Protein AF-A0AAD5J7L3-F1 (afdb_monomer)

Mean predicted aligned error: 13.37 Å

Nearest PDB structures (foldseek):
  5wbx-assembly1_B  TM=4.174E-01  e=4.321E+00  Homo sapiens
  3zx6-assembly1_A  TM=5.231E-01  e=7.447E+00  Archaeoglobus fulgidus DSM 4304
  6czq-assembly1_B  TM=3.999E-01  e=6.325E+00  Rattus norvegicus

Organism: Acer negundo (NCBI:txid4023)

Radius of gyration: 27.78 Å; Cα contacts (8 Å, |Δi|>4): 87; chains: 1; bounding box: 42×28×92 Å

Sequence (126 aa):
MRQLKVQQSQVSLKENYSSWAKPDSDEPPPWASGEGKDTSQQGFEIPFFVYLLASAVTAIAAIGSIFEYVNQRPAFGILNSDSIFYAPLLGFFAFTGIPTSAFLWFKSVQAANKEAEEQDKRDGYL

Secondary structure (DSSP, 8-state):
-HHHHHHHHHHHHHTTS-GGGSTT--SPPTTTTTTTS--S-------HHHHHHHHHHHHHHHHHHHHHHHHT--SS-SS-TTSTTHHHHHHHHHHHHHHHHHHHHHHHHHHHHHHHHHHHHHHT--

Structure (mmCIF, N/CA/C/O backbone):
data_AF-A0AAD5J7L3-F1
#
_entry.id   AF-A0AAD5J7L3-F1
#
loop_
_atom_site.group_PDB
_atom_site.id
_atom_site.type_symbol
_atom_site.label_atom_id
_atom_site.label_alt_id
_atom_site.label_comp_id
_atom_site.label_asym_id
_atom_site.label_entity_id
_atom_site.label_seq_id
_atom_site.pdbx_PDB_ins_code
_atom_site.Cartn_x
_atom_site.Cartn_y
_atom_site.Cartn_z
_atom_site.occupancy
_atom_site.B_iso_or_equiv
_atom_site.auth_seq_id
_atom_site.auth_comp_id
_atom_site.auth_asym_id
_atom_site.auth_atom_id
_atom_site.pdbx_PDB_model_num
ATOM 1 N N . MET A 1 1 ? -2.181 -3.752 -69.591 1.00 56.34 1 MET A N 1
ATOM 2 C CA . MET A 1 1 ? -1.468 -2.781 -68.722 1.00 56.34 1 MET A CA 1
ATOM 3 C C . MET A 1 1 ? -1.921 -2.749 -67.255 1.00 56.34 1 MET A C 1
ATOM 5 O O . MET A 1 1 ? -1.104 -2.385 -66.426 1.00 56.34 1 MET A O 1
ATOM 9 N N . ARG A 1 2 ? -3.157 -3.132 -66.878 1.00 57.72 2 ARG A N 1
ATOM 10 C CA . ARG A 1 2 ? -3.579 -3.129 -65.453 1.00 57.72 2 ARG A CA 1
ATOM 11 C C . ARG A 1 2 ? -2.893 -4.199 -64.585 1.00 57.72 2 ARG A C 1
ATOM 13 O O . ARG A 1 2 ? -2.597 -3.926 -63.432 1.00 57.72 2 ARG A O 1
ATOM 20 N N . GLN A 1 3 ? -2.573 -5.361 -65.157 1.00 54.22 3 GLN A N 1
ATOM 21 C CA . GLN A 1 3 ? -1.949 -6.475 -64.423 1.00 54.22 3 GLN A CA 1
ATOM 22 C C . GLN A 1 3 ? -0.492 -6.201 -64.006 1.00 54.22 3 GLN A C 1
ATOM 24 O O . GLN A 1 3 ? -0.067 -6.610 -62.933 1.00 54.22 3 GLN A O 1
ATOM 29 N N . LEU A 1 4 ? 0.256 -5.426 -64.802 1.00 56.06 4 LEU A N 1
ATOM 30 C CA . LEU A 1 4 ? 1.648 -5.077 -64.489 1.00 56.06 4 LEU A CA 1
ATOM 31 C C . LEU A 1 4 ? 1.743 -4.125 -63.288 1.00 56.06 4 LEU A C 1
ATOM 33 O O . LEU A 1 4 ? 2.626 -4.280 -62.456 1.00 56.06 4 LEU A O 1
ATOM 37 N N . LYS A 1 5 ? 0.790 -3.192 -63.142 1.00 58.16 5 LYS A N 1
ATOM 38 C CA . LYS A 1 5 ? 0.774 -2.222 -62.035 1.00 58.16 5 LYS A CA 1
ATOM 39 C C . LYS A 1 5 ? 0.441 -2.871 -60.686 1.00 58.16 5 LYS A C 1
ATOM 41 O O . LYS A 1 5 ? 0.994 -2.472 -59.668 1.00 58.16 5 LYS A O 1
ATOM 46 N N . VAL A 1 6 ? -0.417 -3.896 -60.683 1.00 59.28 6 VAL A N 1
ATOM 47 C CA . VAL A 1 6 ? -0.744 -4.682 -59.479 1.00 59.28 6 VAL A CA 1
ATOM 48 C C . VAL A 1 6 ? 0.447 -5.545 -59.059 1.00 59.28 6 VAL A C 1
ATOM 50 O O . VAL A 1 6 ? 0.793 -5.566 -57.881 1.00 59.28 6 VAL A O 1
ATOM 53 N N . GLN A 1 7 ? 1.129 -6.185 -60.014 1.00 57.84 7 GLN A N 1
ATOM 54 C CA . GLN A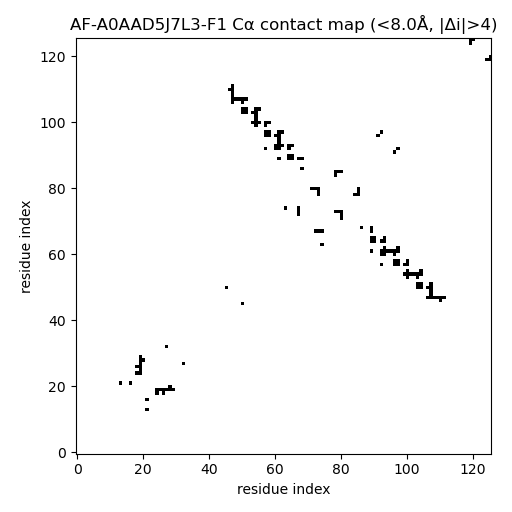 1 7 ? 2.330 -6.979 -59.736 1.00 57.84 7 GLN A CA 1
ATOM 55 C C . GLN A 1 7 ? 3.462 -6.108 -59.167 1.00 57.84 7 GLN A C 1
ATOM 57 O O . GLN A 1 7 ? 4.079 -6.472 -58.172 1.00 57.84 7 GLN A O 1
ATOM 62 N N . GLN A 1 8 ? 3.689 -4.927 -59.747 1.00 57.34 8 GLN A N 1
ATOM 63 C CA . GLN A 1 8 ? 4.737 -3.997 -59.315 1.00 57.34 8 GLN A CA 1
ATOM 64 C C . GLN A 1 8 ? 4.427 -3.366 -57.947 1.00 57.34 8 GLN A C 1
ATOM 66 O O . GLN A 1 8 ? 5.325 -3.201 -57.127 1.00 57.34 8 GLN A O 1
ATOM 71 N N . SER A 1 9 ? 3.148 -3.092 -57.661 1.00 56.28 9 SER A N 1
ATOM 72 C CA . SER A 1 9 ? 2.705 -2.632 -56.339 1.00 56.28 9 SER A CA 1
ATOM 73 C C . SER A 1 9 ? 2.865 -3.711 -55.264 1.00 56.28 9 SER A C 1
ATOM 75 O O . SER A 1 9 ? 3.210 -3.390 -54.135 1.00 56.28 9 SER A O 1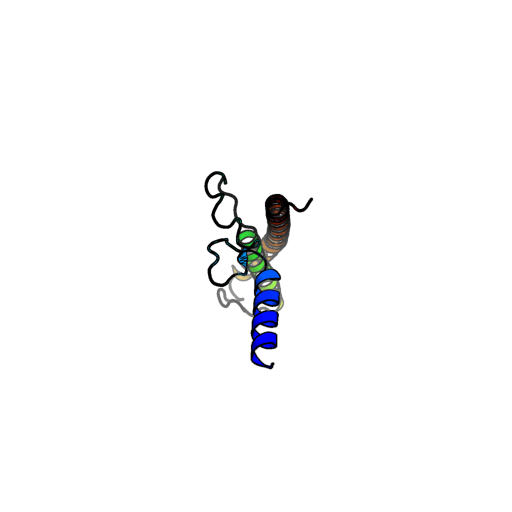
ATOM 77 N N . GLN A 1 10 ? 2.649 -4.986 -55.600 1.00 55.34 10 GLN A N 1
ATOM 78 C CA . GLN A 1 10 ? 2.850 -6.110 -54.678 1.00 55.34 10 GLN A CA 1
ATOM 79 C C . GLN A 1 10 ? 4.338 -6.396 -54.413 1.00 55.34 10 GLN A C 1
ATOM 81 O O . GLN A 1 10 ? 4.706 -6.700 -53.282 1.00 55.34 10 GLN A O 1
ATOM 86 N N . VAL A 1 11 ? 5.207 -6.254 -55.422 1.00 58.38 11 VAL A N 1
ATOM 87 C CA . VAL A 1 11 ? 6.671 -6.368 -55.258 1.00 58.38 11 VAL A CA 1
ATOM 88 C C . VAL A 1 11 ? 7.212 -5.222 -54.397 1.00 58.38 11 VAL A C 1
ATOM 90 O O . VAL A 1 11 ? 7.960 -5.472 -53.459 1.00 58.38 11 VAL A O 1
ATOM 93 N N . SER A 1 12 ? 6.748 -3.990 -54.631 1.00 54.31 12 SER A N 1
ATOM 94 C CA . SER A 1 12 ? 7.136 -2.824 -53.826 1.00 54.31 12 SER A CA 1
ATOM 95 C C . SER A 1 12 ? 6.669 -2.908 -52.370 1.00 54.31 12 SER A C 1
ATOM 97 O O . SER A 1 12 ? 7.360 -2.393 -51.499 1.00 54.31 12 SER A O 1
ATOM 99 N N . LEU A 1 13 ? 5.524 -3.543 -52.092 1.00 55.38 13 LEU A N 1
ATOM 100 C CA . LEU A 1 13 ? 5.069 -3.785 -50.721 1.00 55.38 13 LEU A CA 1
ATOM 101 C C . LEU A 1 13 ? 5.896 -4.891 -50.050 1.00 55.38 13 LEU A C 1
ATOM 103 O O . LEU A 1 13 ? 6.365 -4.692 -48.936 1.00 55.38 13 LEU A O 1
ATOM 107 N N . LYS A 1 14 ? 6.162 -6.014 -50.738 1.00 56.44 14 LYS A N 1
ATOM 108 C CA . LYS A 1 14 ? 6.992 -7.116 -50.209 1.00 56.44 14 LYS A CA 1
ATOM 109 C C . LYS A 1 14 ? 8.429 -6.707 -49.863 1.00 56.44 14 LYS A C 1
ATOM 111 O O . LYS A 1 14 ? 9.000 -7.296 -48.950 1.00 56.44 14 LYS A O 1
ATOM 116 N N . GLU A 1 15 ? 8.997 -5.727 -50.563 1.00 60.31 15 GLU A N 1
ATOM 117 C CA . GLU A 1 15 ? 10.323 -5.169 -50.250 1.00 60.31 15 GLU A CA 1
ATOM 118 C C . GLU A 1 15 ? 10.309 -4.123 -49.120 1.00 60.31 15 GLU A C 1
ATOM 120 O O . GLU A 1 15 ? 11.359 -3.846 -48.549 1.00 60.31 15 GLU A O 1
ATOM 125 N N . ASN A 1 16 ? 9.148 -3.558 -48.769 1.00 66.38 16 ASN A N 1
ATOM 126 C CA . ASN A 1 16 ? 9.028 -2.497 -47.757 1.00 66.38 16 ASN A CA 1
ATOM 127 C C . ASN A 1 16 ? 8.715 -3.037 -46.347 1.00 66.38 16 ASN A C 1
ATOM 129 O O . ASN A 1 16 ? 8.911 -2.347 -45.352 1.00 66.38 16 ASN A O 1
ATOM 133 N N . TYR A 1 17 ? 8.256 -4.285 -46.230 1.00 62.22 17 TYR A N 1
ATOM 134 C CA . TYR A 1 17 ? 8.063 -4.908 -44.922 1.00 62.22 17 TYR A CA 1
ATOM 135 C C . TYR A 1 17 ? 9.398 -5.368 -44.327 1.00 62.22 17 TYR A C 1
ATOM 137 O O . TYR A 1 17 ? 10.195 -6.046 -44.984 1.00 62.22 17 TYR A O 1
ATOM 145 N N . SER A 1 18 ? 9.613 -5.036 -43.054 1.00 70.44 18 SER A N 1
ATOM 146 C CA . SER A 1 18 ? 10.682 -5.602 -42.231 1.00 70.44 18 SER A CA 1
ATOM 147 C C . SER A 1 18 ? 10.636 -7.135 -42.244 1.00 70.44 18 SER A C 1
ATOM 149 O O . SER A 1 18 ? 9.587 -7.741 -42.466 1.00 70.44 18 SER A O 1
ATOM 151 N N . SER A 1 19 ? 11.782 -7.785 -42.027 1.00 73.06 19 SER A N 1
ATOM 152 C CA . SER A 1 19 ? 11.921 -9.245 -42.130 1.00 73.06 19 SER A CA 1
ATOM 153 C C . SER A 1 19 ? 10.954 -10.020 -41.226 1.00 73.06 19 SER A C 1
ATOM 155 O O . SER A 1 19 ? 10.406 -11.020 -41.682 1.00 73.06 19 SER A O 1
ATOM 157 N N . TRP A 1 20 ? 10.645 -9.509 -40.032 1.00 71.94 20 TRP A N 1
ATOM 158 C CA . TRP A 1 20 ? 9.653 -10.063 -39.097 1.00 71.94 20 TRP A CA 1
ATOM 159 C C . TRP A 1 20 ? 8.184 -9.845 -39.511 1.00 71.94 20 TRP A C 1
ATOM 161 O O . TRP A 1 20 ? 7.301 -10.561 -39.058 1.00 71.94 20 TRP A O 1
ATOM 171 N N . ALA A 1 21 ? 7.882 -8.866 -40.371 1.00 75.50 21 ALA A N 1
ATOM 172 C CA . ALA A 1 21 ? 6.508 -8.526 -40.773 1.00 75.50 21 ALA A CA 1
ATOM 173 C C . ALA A 1 21 ? 6.028 -9.317 -42.004 1.00 75.50 21 ALA A C 1
ATOM 175 O O . ALA A 1 21 ? 4.932 -9.082 -42.521 1.00 75.50 21 ALA A O 1
ATOM 176 N N . LYS A 1 22 ? 6.860 -10.230 -42.518 1.00 82.12 22 LYS A N 1
ATOM 177 C CA . LYS A 1 22 ? 6.503 -11.068 -43.664 1.00 82.12 22 LYS A CA 1
ATOM 178 C C . LYS A 1 22 ? 5.573 -12.197 -43.193 1.00 82.12 22 LYS A C 1
ATOM 180 O O . LYS A 1 22 ? 5.847 -12.798 -42.162 1.00 82.12 22 LYS A O 1
ATOM 185 N N . PRO A 1 23 ? 4.514 -12.526 -43.956 1.00 68.25 23 PRO A N 1
ATOM 186 C CA . PRO A 1 23 ? 3.509 -13.518 -43.557 1.00 68.25 23 PRO A CA 1
ATOM 187 C C . PRO A 1 23 ? 4.060 -14.941 -43.361 1.00 68.25 23 PRO A C 1
ATOM 189 O O . PRO A 1 23 ? 3.412 -15.734 -42.691 1.00 68.25 23 PRO A O 1
ATOM 192 N N . ASP A 1 24 ? 5.247 -15.235 -43.905 1.00 68.44 24 ASP A N 1
ATOM 193 C CA . ASP A 1 24 ? 5.954 -16.517 -43.768 1.00 68.44 24 ASP A CA 1
ATOM 194 C C . ASP A 1 24 ? 7.227 -16.398 -42.897 1.00 68.44 24 ASP A C 1
ATOM 196 O O . ASP A 1 24 ? 8.136 -17.218 -43.014 1.00 68.44 24 ASP A O 1
ATOM 200 N N . SER A 1 25 ? 7.367 -15.329 -42.102 1.00 69.50 25 SER A N 1
ATOM 201 C CA . SER A 1 25 ? 8.542 -15.134 -41.246 1.00 69.50 25 SER A CA 1
ATOM 202 C C . SER A 1 25 ? 8.366 -15.807 -39.892 1.00 69.50 25 SER A C 1
ATOM 204 O O . SER A 1 25 ? 7.449 -15.469 -39.148 1.00 69.50 25 SER A O 1
ATOM 206 N N . ASP A 1 26 ? 9.297 -16.699 -39.555 1.00 72.12 26 ASP A N 1
ATOM 207 C CA . ASP A 1 26 ? 9.464 -17.252 -38.204 1.00 72.12 26 ASP A CA 1
ATOM 208 C C . ASP A 1 26 ? 10.255 -16.302 -37.280 1.00 72.12 26 ASP A C 1
ATOM 210 O O . ASP A 1 26 ? 10.500 -16.622 -36.115 1.00 72.12 26 ASP A O 1
ATOM 214 N N . GLU A 1 27 ? 10.706 -15.148 -37.790 1.00 73.81 27 GLU A N 1
ATOM 215 C CA . GLU A 1 27 ? 11.430 -14.161 -36.993 1.00 73.81 27 GLU A CA 1
ATOM 216 C C . GLU A 1 27 ? 10.440 -13.436 -36.070 1.00 73.81 27 GLU A C 1
ATOM 218 O O . GLU A 1 27 ? 9.536 -12.751 -36.568 1.00 73.81 27 GLU A O 1
ATOM 223 N N . PRO A 1 28 ? 10.580 -13.567 -34.735 1.00 73.00 28 PRO A N 1
ATOM 224 C CA . PRO A 1 28 ? 9.703 -12.866 -33.822 1.00 73.00 28 PRO A CA 1
ATOM 225 C C . PRO A 1 28 ? 9.859 -11.361 -34.043 1.00 73.00 28 PRO A C 1
ATOM 227 O O . PRO A 1 28 ? 10.962 -10.873 -34.309 1.00 73.00 28 PRO A O 1
ATOM 230 N N . PRO A 1 29 ? 8.770 -10.593 -33.926 1.00 76.12 29 PRO A N 1
ATOM 231 C CA . PRO A 1 29 ? 8.866 -9.152 -34.028 1.00 76.12 29 PRO A CA 1
ATOM 232 C C . PRO A 1 29 ? 9.824 -8.593 -32.962 1.00 76.12 29 PRO A C 1
ATOM 234 O O . PRO A 1 29 ? 10.061 -9.236 -31.934 1.00 76.12 29 PRO A O 1
ATOM 237 N N . PRO A 1 30 ? 10.378 -7.388 -33.165 1.00 70.06 30 PRO A N 1
ATOM 238 C CA . PRO A 1 30 ? 11.395 -6.829 -32.276 1.00 70.06 30 PRO A CA 1
ATOM 239 C C . PRO A 1 30 ? 10.901 -6.663 -30.833 1.00 70.06 30 PRO A C 1
ATOM 241 O O . PRO A 1 30 ? 11.685 -6.815 -29.910 1.00 70.06 30 PRO A O 1
ATOM 244 N N . TRP A 1 31 ? 9.597 -6.461 -30.623 1.00 70.94 31 TRP A N 1
ATOM 245 C CA . TRP A 1 31 ? 8.979 -6.410 -29.289 1.00 70.94 31 TRP A CA 1
ATOM 246 C C . TRP A 1 31 ? 8.747 -7.784 -28.635 1.00 70.94 31 TRP A C 1
ATOM 248 O O . TRP A 1 31 ? 8.436 -7.839 -27.454 1.00 70.94 31 TRP A O 1
ATOM 258 N N . ALA A 1 32 ? 8.870 -8.886 -29.385 1.00 69.12 32 ALA A N 1
ATOM 259 C CA . ALA A 1 32 ? 8.815 -10.261 -28.867 1.00 69.12 32 ALA A CA 1
ATOM 260 C C . ALA A 1 32 ? 10.201 -10.941 -28.863 1.00 69.12 32 ALA A C 1
ATOM 262 O O . ALA A 1 32 ? 10.367 -12.069 -28.390 1.00 69.12 32 ALA A O 1
ATOM 263 N N . SER A 1 33 ? 11.222 -10.256 -29.386 1.00 63.53 33 SER A N 1
ATOM 264 C CA . SER A 1 33 ? 12.615 -10.704 -29.426 1.00 63.53 33 SER A CA 1
ATOM 265 C C . SER A 1 33 ? 13.264 -10.586 -28.043 1.00 63.53 33 SER A C 1
ATOM 267 O O . SER A 1 33 ? 14.141 -9.766 -27.819 1.00 63.53 33 SER A O 1
ATOM 269 N N . GLY A 1 34 ? 12.827 -11.409 -27.090 1.00 61.88 34 GLY A N 1
ATOM 270 C CA . GLY A 1 34 ? 13.327 -11.360 -25.710 1.00 61.88 34 GLY A CA 1
ATOM 271 C C . GLY A 1 34 ? 12.524 -12.185 -24.707 1.00 61.88 34 GLY A C 1
ATOM 272 O O . GLY A 1 34 ? 13.061 -12.567 -23.672 1.00 61.88 34 GLY A O 1
ATOM 273 N N . GLU A 1 35 ? 11.286 -12.560 -25.045 1.00 56.91 35 GLU A N 1
ATOM 274 C CA . GLU A 1 35 ? 10.343 -13.225 -24.129 1.00 56.91 35 GLU A CA 1
ATOM 275 C C . GLU A 1 35 ? 10.807 -14.612 -23.627 1.00 56.91 35 GLU A C 1
ATOM 277 O O . GLU A 1 35 ? 10.257 -15.138 -22.663 1.00 56.91 35 GLU A O 1
ATOM 282 N N . GLY A 1 36 ? 11.831 -15.214 -24.251 1.00 53.75 36 GLY A N 1
ATOM 283 C CA . GLY A 1 36 ? 12.328 -16.561 -23.931 1.00 53.75 36 GLY A CA 1
ATOM 284 C C . GLY A 1 36 ? 13.749 -16.650 -23.360 1.00 53.75 36 GLY A C 1
ATOM 285 O O . GLY A 1 36 ? 14.222 -17.757 -23.105 1.00 53.75 36 GLY A O 1
ATOM 286 N N . LYS A 1 37 ? 14.464 -15.532 -23.181 1.00 52.84 37 LYS A N 1
ATOM 287 C CA . LYS A 1 37 ? 15.840 -15.527 -22.654 1.00 52.84 37 LYS A CA 1
ATOM 288 C C . LYS A 1 37 ? 15.892 -14.733 -21.357 1.00 52.84 37 LYS A C 1
ATOM 290 O O . LYS A 1 37 ? 16.197 -13.552 -21.390 1.00 52.84 37 LYS A O 1
ATOM 295 N N . ASP A 1 38 ? 15.533 -15.383 -20.252 1.00 51.97 38 ASP A N 1
ATOM 296 C CA . ASP A 1 38 ? 16.154 -15.230 -18.923 1.00 51.97 38 ASP A CA 1
ATOM 297 C C . ASP A 1 38 ? 15.182 -15.69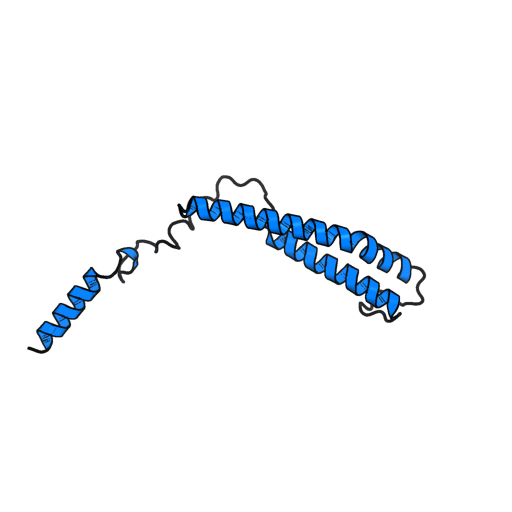2 -17.833 1.00 51.97 38 ASP A C 1
ATOM 299 O O . ASP A 1 38 ? 14.481 -14.907 -17.206 1.00 51.97 38 ASP A O 1
ATOM 303 N N . THR A 1 39 ? 15.157 -16.997 -17.571 1.00 50.28 39 THR A N 1
ATOM 304 C CA . THR A 1 39 ? 14.489 -17.556 -16.379 1.00 50.28 39 THR A CA 1
ATOM 305 C C . THR A 1 39 ? 15.495 -18.190 -15.416 1.00 50.28 39 THR A C 1
ATOM 307 O O . THR A 1 39 ? 15.120 -18.974 -14.551 1.00 50.28 39 THR A O 1
ATOM 310 N N . SER A 1 40 ? 16.796 -17.913 -15.559 1.00 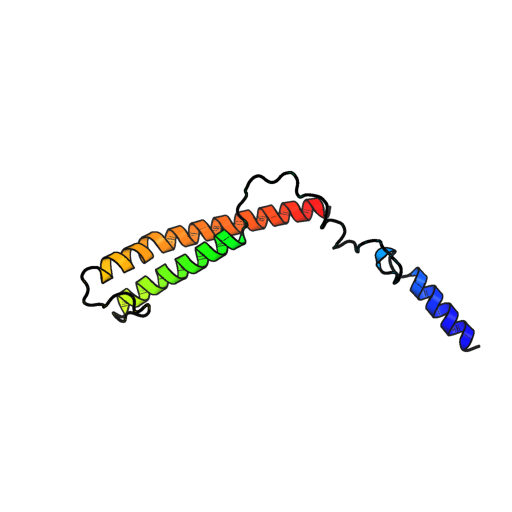50.34 40 SER A N 1
ATOM 311 C CA . SER A 1 40 ? 17.827 -18.669 -14.832 1.00 50.34 40 SER A CA 1
ATOM 312 C C . SER A 1 40 ? 18.564 -17.923 -13.723 1.00 50.34 40 SER A C 1
ATOM 314 O O . SER A 1 40 ? 19.348 -18.567 -13.034 1.00 50.34 40 SER A O 1
ATOM 316 N N . GLN A 1 41 ? 18.332 -16.628 -13.485 1.00 53.22 41 GLN A N 1
ATOM 317 C CA . GLN A 1 41 ? 18.999 -15.919 -12.382 1.00 53.22 41 GLN A CA 1
ATOM 318 C C . GLN A 1 41 ? 18.156 -14.779 -11.806 1.00 53.22 41 GLN A C 1
ATOM 320 O O . GLN A 1 41 ? 18.503 -13.613 -11.943 1.00 53.22 41 GLN A O 1
ATOM 325 N N . GLN A 1 42 ? 17.072 -15.094 -11.108 1.00 53.06 42 GLN A N 1
ATOM 326 C CA . GLN A 1 42 ? 16.450 -14.111 -10.225 1.00 53.06 42 GLN A CA 1
ATOM 327 C C . GLN A 1 42 ? 16.237 -14.766 -8.871 1.00 53.06 42 GLN A C 1
ATOM 329 O O . GLN A 1 42 ? 15.459 -15.707 -8.719 1.00 53.06 42 GLN A O 1
ATOM 334 N N . GLY A 1 43 ? 16.996 -14.287 -7.880 1.00 58.16 43 GLY A N 1
ATOM 335 C CA . GLY A 1 43 ? 16.625 -14.486 -6.486 1.00 58.16 43 GLY A CA 1
ATOM 336 C C . GLY A 1 43 ? 15.173 -14.051 -6.298 1.00 58.16 43 GLY A C 1
ATOM 337 O O . GLY A 1 43 ? 14.667 -13.243 -7.070 1.00 58.16 43 GLY A O 1
ATOM 338 N N . PHE A 1 44 ? 14.492 -14.628 -5.312 1.00 67.31 44 PHE A N 1
ATOM 339 C CA . PHE A 1 44 ? 13.087 -14.338 -5.037 1.00 67.31 44 PHE A CA 1
ATOM 340 C C . PHE A 1 44 ? 12.893 -12.836 -4.749 1.00 67.31 44 PHE A C 1
ATOM 342 O O . PHE A 1 44 ? 13.052 -12.384 -3.616 1.00 67.31 44 PHE A O 1
ATOM 349 N N . GLU A 1 45 ? 12.601 -12.057 -5.788 1.00 74.06 45 GLU A N 1
ATOM 350 C CA . GLU A 1 45 ? 12.298 -10.634 -5.719 1.00 74.06 45 GLU A CA 1
ATOM 351 C C . GLU A 1 45 ? 10.786 -10.483 -5.888 1.00 74.06 45 GLU A C 1
ATOM 353 O O . GLU A 1 45 ? 10.174 -11.058 -6.789 1.00 74.06 45 GLU A O 1
ATOM 358 N N . ILE A 1 46 ? 10.157 -9.792 -4.938 1.00 85.75 46 ILE A N 1
ATOM 359 C CA . ILE A 1 46 ? 8.704 -9.635 -4.913 1.00 85.75 46 ILE A CA 1
ATOM 360 C C . ILE A 1 46 ? 8.327 -8.585 -5.969 1.00 85.75 46 ILE A C 1
ATOM 362 O O . ILE A 1 46 ? 8.841 -7.467 -5.886 1.00 85.75 46 ILE A O 1
ATOM 366 N N . PRO A 1 47 ? 7.413 -8.889 -6.908 1.00 88.75 47 PRO A N 1
ATOM 367 C CA . PRO A 1 47 ? 7.032 -7.951 -7.960 1.00 88.75 47 PRO A CA 1
ATOM 368 C C . PRO A 1 47 ? 6.421 -6.655 -7.421 1.00 88.75 47 PRO A C 1
ATOM 370 O O . PRO A 1 47 ? 5.687 -6.673 -6.421 1.00 88.75 47 PRO A O 1
ATOM 373 N N . PHE A 1 48 ? 6.630 -5.537 -8.124 1.00 92.75 48 PHE A N 1
ATOM 374 C CA . PHE A 1 48 ? 6.145 -4.224 -7.677 1.00 92.75 48 PHE A CA 1
ATOM 375 C C . PHE A 1 48 ? 4.633 -4.189 -7.381 1.00 92.75 48 PHE A C 1
ATOM 377 O O . PHE A 1 48 ? 4.198 -3.560 -6.410 1.00 92.75 48 PHE A O 1
ATOM 384 N N . PHE A 1 49 ? 3.820 -4.888 -8.184 1.00 93.00 49 PHE A N 1
ATOM 385 C CA . PHE A 1 49 ? 2.361 -4.871 -8.065 1.00 93.00 49 PHE A CA 1
ATOM 386 C C . PHE A 1 49 ? 1.869 -5.503 -6.758 1.00 93.00 49 PHE A C 1
ATOM 388 O O . PHE A 1 49 ? 0.805 -5.132 -6.263 1.00 93.00 49 PHE A O 1
ATOM 395 N N . VAL A 1 50 ? 2.643 -6.416 -6.161 1.00 95.62 50 VAL A N 1
ATOM 396 C CA . VAL A 1 50 ? 2.310 -7.026 -4.866 1.00 95.62 50 VAL A CA 1
ATOM 397 C C . VAL A 1 50 ? 2.417 -5.981 -3.758 1.00 95.62 50 VAL A C 1
ATOM 399 O O . VAL A 1 50 ? 1.498 -5.841 -2.951 1.00 95.62 50 VAL A O 1
ATOM 402 N N . TYR A 1 51 ? 3.498 -5.195 -3.751 1.00 94.75 51 TYR A N 1
ATOM 403 C CA . TYR A 1 51 ? 3.661 -4.075 -2.820 1.00 94.75 51 TYR A CA 1
ATOM 404 C C . TYR A 1 51 ? 2.588 -3.003 -3.028 1.00 94.75 51 TYR A C 1
ATOM 406 O O . TYR A 1 51 ? 2.039 -2.486 -2.053 1.00 94.75 51 TYR A O 1
ATOM 414 N N . LEU A 1 52 ? 2.252 -2.702 -4.285 1.00 96.19 52 LEU A N 1
ATOM 415 C CA . LEU A 1 52 ? 1.231 -1.713 -4.624 1.00 96.19 52 LEU A CA 1
ATOM 416 C C . LEU A 1 52 ? -0.161 -2.151 -4.151 1.00 96.19 52 LEU A C 1
ATOM 418 O O . LEU A 1 52 ? -0.883 -1.365 -3.541 1.00 96.19 52 LEU A O 1
ATOM 422 N N . LEU A 1 53 ? -0.529 -3.414 -4.379 1.00 97.38 53 LEU A N 1
ATOM 423 C CA . LEU A 1 53 ? -1.814 -3.963 -3.952 1.00 97.38 53 LEU A CA 1
ATOM 424 C C . LEU A 1 53 ? -1.911 -4.027 -2.426 1.00 97.38 53 LEU A C 1
ATOM 426 O O . LEU A 1 53 ? -2.914 -3.599 -1.855 1.00 97.38 53 LEU A O 1
ATOM 430 N N . ALA A 1 54 ? -0.854 -4.492 -1.756 1.00 96.44 54 ALA A N 1
ATOM 431 C CA . ALA A 1 54 ? -0.793 -4.499 -0.298 1.00 96.44 54 ALA A CA 1
ATOM 432 C C . ALA A 1 54 ? -0.909 -3.077 0.279 1.00 96.44 54 ALA A C 1
ATOM 434 O O . ALA A 1 54 ? -1.639 -2.864 1.249 1.00 96.44 54 ALA A O 1
ATOM 435 N N . SER A 1 55 ? -0.248 -2.095 -0.345 1.00 97.25 55 SER A N 1
ATOM 436 C CA . SER A 1 55 ? -0.377 -0.678 0.008 1.00 97.25 55 SER A CA 1
ATOM 437 C C . SER A 1 55 ? -1.818 -0.190 -0.132 1.00 97.25 55 SER A C 1
ATOM 439 O O . SER A 1 55 ? -2.373 0.347 0.826 1.00 97.25 55 SER A O 1
ATOM 441 N N . ALA A 1 56 ? -2.445 -0.428 -1.287 1.00 97.50 56 ALA A N 1
ATOM 442 C CA . ALA A 1 56 ? -3.794 0.036 -1.585 1.00 97.50 56 ALA A CA 1
ATOM 443 C C . ALA A 1 56 ? -4.831 -0.534 -0.607 1.00 97.50 56 ALA A C 1
ATOM 445 O O . ALA A 1 56 ? -5.614 0.218 -0.028 1.00 97.50 56 ALA A O 1
ATOM 446 N N . VAL A 1 57 ? -4.800 -1.848 -0.359 1.00 96.31 57 VAL A N 1
ATOM 447 C CA . VAL A 1 57 ? -5.708 -2.500 0.600 1.00 96.31 57 VAL A CA 1
ATOM 448 C C . VAL A 1 57 ? -5.507 -1.936 2.007 1.00 96.31 57 VAL A C 1
ATOM 450 O O . VAL A 1 57 ? -6.478 -1.599 2.685 1.00 96.31 57 VAL A O 1
ATOM 453 N N . THR A 1 58 ? -4.253 -1.772 2.433 1.00 96.12 58 THR A N 1
ATOM 454 C CA . THR A 1 58 ? -3.924 -1.223 3.756 1.00 96.12 58 THR A CA 1
ATOM 455 C C . THR A 1 58 ? -4.385 0.231 3.895 1.00 96.12 58 THR A C 1
ATOM 457 O O . THR A 1 58 ? -4.930 0.604 4.933 1.00 96.12 58 THR A O 1
ATOM 460 N N . ALA A 1 59 ? -4.223 1.050 2.852 1.00 96.19 59 ALA A N 1
ATOM 461 C CA . ALA A 1 59 ? -4.687 2.436 2.835 1.00 96.19 59 ALA A CA 1
ATOM 462 C C . ALA A 1 59 ? -6.217 2.525 2.938 1.00 96.19 59 ALA A C 1
ATOM 464 O O . ALA A 1 59 ? -6.733 3.314 3.729 1.00 96.19 59 ALA A O 1
ATOM 465 N N . ILE A 1 60 ? -6.944 1.686 2.191 1.00 95.12 60 ILE A N 1
ATOM 466 C CA . ILE A 1 60 ? -8.411 1.611 2.255 1.00 95.12 60 ILE A CA 1
ATOM 467 C C . ILE A 1 60 ? -8.864 1.204 3.660 1.00 95.12 60 ILE A C 1
ATOM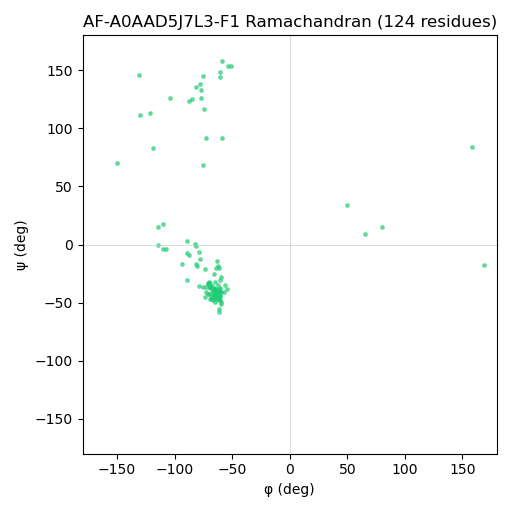 469 O O . ILE A 1 60 ? -9.755 1.842 4.217 1.00 95.12 60 ILE A O 1
ATOM 473 N N . ALA A 1 61 ? -8.232 0.191 4.260 1.00 93.75 61 ALA A N 1
ATOM 474 C CA . ALA A 1 61 ? -8.543 -0.239 5.621 1.00 93.75 61 ALA A CA 1
ATOM 475 C C . ALA A 1 61 ? -8.288 0.878 6.647 1.00 93.75 61 ALA A C 1
ATOM 477 O O . ALA A 1 61 ? -9.123 1.113 7.519 1.00 93.75 61 ALA A O 1
ATOM 478 N N . ALA A 1 62 ? -7.179 1.611 6.522 1.00 94.62 62 ALA A N 1
ATOM 479 C CA . ALA A 1 62 ? -6.844 2.719 7.413 1.00 94.62 62 ALA A CA 1
ATOM 480 C C . ALA A 1 62 ? -7.843 3.883 7.302 1.00 94.62 62 ALA A C 1
ATOM 482 O O . ALA A 1 62 ? -8.375 4.342 8.312 1.00 94.62 62 ALA A O 1
ATOM 483 N N . ILE A 1 63 ? -8.145 4.333 6.078 1.00 93.44 63 ILE A N 1
ATOM 484 C CA . ILE A 1 63 ? -9.092 5.431 5.827 1.00 93.44 63 ILE A CA 1
ATOM 485 C C . ILE A 1 63 ? -10.508 5.024 6.236 1.00 93.44 63 ILE A C 1
ATOM 487 O O . ILE A 1 63 ? -11.201 5.786 6.911 1.00 93.44 63 ILE A O 1
ATOM 491 N N . GLY A 1 64 ? -10.928 3.811 5.875 1.00 91.50 64 GLY A N 1
ATOM 492 C CA . GLY A 1 64 ? -12.217 3.268 6.281 1.00 91.50 64 GLY A CA 1
ATOM 493 C C . GLY A 1 64 ? -12.338 3.171 7.799 1.00 91.50 64 GLY A C 1
ATOM 494 O O . GLY A 1 64 ? -13.385 3.510 8.337 1.00 91.50 64 GLY A O 1
ATOM 495 N N . SER A 1 65 ? -11.253 2.823 8.500 1.00 91.81 65 SER A N 1
ATOM 496 C CA . SER A 1 65 ? -11.244 2.777 9.966 1.00 91.81 65 SER A CA 1
ATOM 497 C C . SER A 1 65 ? -11.436 4.156 10.599 1.00 91.81 65 SER A C 1
ATOM 499 O O . SER A 1 65 ? -12.179 4.295 11.569 1.00 91.81 65 SER A O 1
ATOM 501 N N . ILE A 1 66 ? -10.824 5.200 10.029 1.00 90.44 66 ILE A N 1
ATOM 502 C CA . ILE A 1 66 ? -11.040 6.587 10.471 1.00 90.44 66 ILE A CA 1
ATOM 503 C C . ILE A 1 66 ? -12.495 6.996 10.231 1.00 90.44 66 ILE A C 1
ATOM 505 O O . ILE A 1 66 ? -13.139 7.548 11.120 1.00 90.44 66 ILE A O 1
ATOM 509 N N . PHE A 1 67 ? -13.029 6.712 9.042 1.00 91.44 67 PHE A N 1
ATOM 510 C CA . PHE A 1 67 ? -14.402 7.065 8.692 1.00 91.44 67 PHE A CA 1
ATOM 511 C C . PHE A 1 67 ? -15.430 6.349 9.580 1.00 91.44 67 PHE A C 1
ATOM 513 O O . PHE A 1 67 ? -16.398 6.963 10.032 1.00 91.44 67 PHE A O 1
ATOM 520 N N . GLU A 1 68 ? -15.207 5.067 9.855 1.00 90.25 68 GLU A N 1
ATOM 521 C CA . GLU A 1 68 ? -16.038 4.237 10.726 1.00 90.25 68 GLU A CA 1
ATOM 522 C C . GLU A 1 68 ? -15.983 4.716 12.187 1.00 90.25 68 GLU A C 1
ATOM 524 O O . GLU A 1 68 ? -17.016 4.791 12.861 1.00 90.25 68 GLU A O 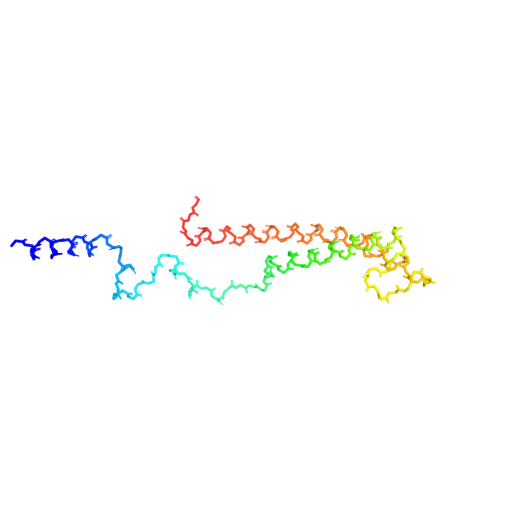1
ATOM 529 N N . TYR A 1 69 ? -14.810 5.148 12.658 1.00 88.38 69 TYR A N 1
ATOM 530 C CA . TYR A 1 69 ? -14.666 5.765 13.975 1.00 88.38 69 TYR A CA 1
ATOM 531 C C . TYR A 1 69 ? -15.367 7.130 14.068 1.00 88.38 69 TYR A C 1
ATOM 533 O O . TYR A 1 69 ? -16.024 7.418 15.063 1.00 88.38 69 TYR A O 1
ATOM 541 N N . VAL A 1 70 ? -15.285 7.982 13.045 1.00 88.75 70 VAL A N 1
ATOM 542 C CA . VAL A 1 70 ? -15.916 9.314 13.089 1.00 88.75 70 VAL A CA 1
ATOM 543 C C . VAL A 1 70 ? -17.439 9.223 13.005 1.00 88.75 70 VAL A C 1
ATOM 545 O O . VAL A 1 70 ? -18.138 9.910 13.746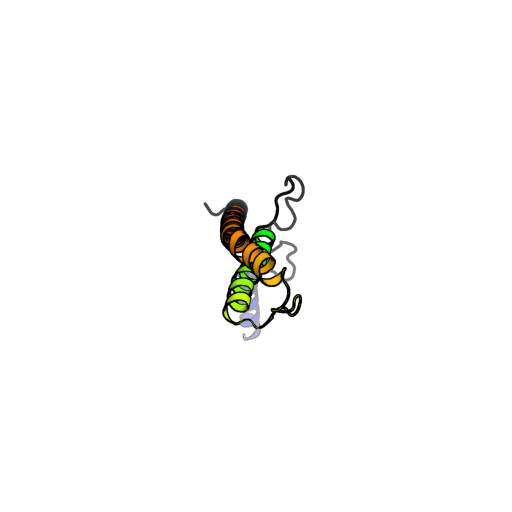 1.00 88.75 70 VAL A O 1
ATOM 548 N N . ASN A 1 71 ? -17.968 8.372 12.126 1.00 87.38 71 ASN A N 1
ATOM 549 C CA . ASN A 1 71 ? -19.410 8.299 11.890 1.00 87.38 71 ASN A CA 1
ATOM 550 C C . ASN A 1 71 ? -20.144 7.342 12.829 1.00 87.38 71 ASN A C 1
ATOM 552 O O . ASN A 1 71 ? -21.374 7.322 12.798 1.00 87.38 71 ASN A O 1
ATOM 556 N N . GLN A 1 72 ? -19.420 6.542 13.625 1.00 84.75 72 GLN A N 1
ATOM 557 C CA . GLN A 1 72 ? -19.997 5.513 14.504 1.00 84.75 72 GLN A CA 1
ATOM 558 C C . GLN A 1 72 ? -20.994 4.610 13.751 1.00 84.75 72 GLN A C 1
ATOM 560 O O . GLN A 1 72 ? -22.020 4.187 14.278 1.00 84.75 72 GLN A O 1
ATOM 565 N N . ARG A 1 73 ? -20.709 4.368 12.466 1.00 84.50 73 ARG A N 1
ATOM 566 C CA . ARG A 1 73 ? -21.477 3.496 11.579 1.00 84.50 73 ARG A CA 1
ATOM 567 C C . ARG A 1 73 ? -20.525 2.419 11.079 1.00 84.50 73 ARG A C 1
ATOM 569 O O . ARG A 1 73 ? -19.614 2.773 10.328 1.00 84.50 73 ARG A O 1
ATOM 576 N N . PRO A 1 74 ? -20.724 1.149 11.469 1.00 80.31 74 PRO A N 1
ATOM 577 C CA . PRO A 1 74 ? -19.814 0.075 11.109 1.00 80.31 74 PRO A CA 1
ATOM 578 C C . PRO A 1 74 ? -19.969 -0.259 9.622 1.00 80.31 74 PRO A C 1
ATOM 580 O O . PRO A 1 74 ? -20.830 -1.050 9.239 1.00 80.31 74 PRO A O 1
ATOM 583 N N . ALA A 1 75 ? -19.162 0.382 8.774 1.00 76.19 75 ALA A N 1
ATOM 584 C CA . ALA A 1 75 ? -19.189 0.218 7.322 1.00 76.19 75 ALA A CA 1
ATOM 585 C C . ALA A 1 75 ? -18.647 -1.154 6.911 1.00 76.19 75 ALA A C 1
ATOM 587 O O . ALA A 1 75 ? -19.133 -1.748 5.950 1.00 76.19 75 ALA A O 1
ATOM 588 N N . PHE A 1 76 ? -17.682 -1.680 7.669 1.00 77.38 76 PHE A N 1
ATOM 589 C CA . PHE A 1 76 ? -17.179 -3.036 7.476 1.00 77.38 76 PHE A CA 1
ATOM 590 C C . PHE A 1 76 ? -18.081 -4.103 8.110 1.00 77.38 76 PHE A C 1
ATOM 592 O O . PHE A 1 76 ? -17.992 -5.270 7.740 1.00 77.38 76 PHE A O 1
ATOM 599 N N . GLY A 1 77 ? -18.955 -3.731 9.052 1.00 78.19 77 GLY A N 1
ATOM 600 C CA . GLY A 1 77 ? -19.925 -4.641 9.677 1.00 78.19 77 GLY A CA 1
ATOM 601 C C . GLY A 1 77 ? -19.315 -5.768 10.524 1.00 78.19 77 GLY A C 1
ATOM 602 O O . GLY A 1 77 ? -20.035 -6.671 10.941 1.00 78.19 77 GLY A O 1
ATOM 603 N N . ILE A 1 78 ? -18.002 -5.734 10.778 1.00 78.69 78 ILE A N 1
ATOM 604 C CA . ILE A 1 78 ? -17.262 -6.784 11.501 1.00 78.69 78 ILE A CA 1
ATOM 605 C C . ILE A 1 78 ? -17.475 -6.664 13.017 1.00 78.69 78 ILE A C 1
ATOM 607 O O . ILE A 1 78 ? -17.556 -7.673 13.715 1.00 78.69 78 ILE A O 1
ATOM 611 N N . LEU A 1 79 ? -17.575 -5.436 13.536 1.00 80.44 79 LEU A N 1
ATOM 612 C CA . LEU A 1 79 ? -17.821 -5.147 14.948 1.00 80.44 79 LEU A CA 1
ATOM 613 C C . LEU A 1 79 ? -18.954 -4.132 15.105 1.00 80.44 79 LEU A C 1
ATOM 615 O O . LEU A 1 79 ? -19.089 -3.205 14.312 1.00 80.44 79 LEU A O 1
ATOM 619 N N . ASN A 1 80 ? -19.738 -4.287 16.173 1.00 81.81 80 ASN A N 1
ATOM 620 C CA . ASN A 1 80 ? -20.709 -3.276 16.586 1.00 81.81 80 ASN A CA 1
ATOM 621 C C . ASN A 1 80 ? -19.994 -2.098 17.257 1.00 81.81 80 ASN A C 1
ATOM 623 O O . ASN A 1 80 ? -19.043 -2.304 18.012 1.00 81.81 80 ASN A O 1
ATOM 627 N N . SER A 1 81 ? -20.506 -0.883 17.056 1.00 82.19 81 SER A N 1
ATOM 628 C CA . SER A 1 81 ? -19.950 0.337 17.662 1.00 82.19 81 SER A CA 1
ATOM 629 C C . SER A 1 81 ? -20.033 0.361 19.194 1.00 82.19 81 SER A C 1
ATOM 63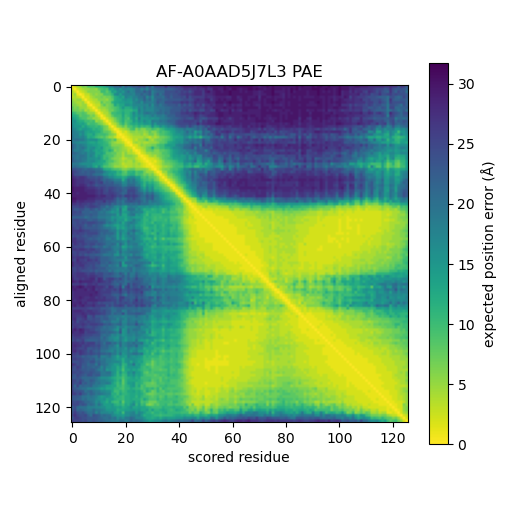1 O O . SER A 1 81 ? -19.260 1.061 19.834 1.00 82.19 81 SER A O 1
ATOM 633 N N . ASP A 1 82 ? -20.913 -0.450 19.786 1.00 82.69 82 ASP A N 1
ATOM 634 C CA . ASP A 1 82 ? -21.063 -0.602 21.243 1.00 82.69 82 ASP A CA 1
ATOM 635 C C . ASP A 1 82 ? -20.038 -1.587 21.857 1.00 82.69 82 ASP A C 1
ATOM 637 O O . ASP A 1 82 ? -20.036 -1.870 23.053 1.00 82.69 82 ASP A O 1
ATOM 641 N N . SER A 1 83 ? -19.154 -2.165 21.032 1.00 85.31 83 SER A N 1
ATOM 642 C CA . SER A 1 83 ? -18.115 -3.091 21.486 1.00 85.31 83 SER A CA 1
ATOM 643 C C . SER A 1 83 ? -16.908 -2.346 22.050 1.00 85.31 83 SER A C 1
ATOM 645 O O . SER A 1 83 ? -16.357 -1.447 21.416 1.00 85.31 83 SER A O 1
ATOM 647 N N . ILE A 1 84 ? -16.390 -2.814 23.188 1.00 87.06 84 ILE A N 1
ATOM 648 C CA . ILE A 1 84 ? -15.167 -2.272 23.804 1.00 87.06 84 ILE A CA 1
ATOM 649 C C . ILE A 1 84 ? -13.919 -2.419 22.913 1.00 87.06 84 ILE A C 1
ATOM 651 O O . ILE A 1 84 ? -12.941 -1.694 23.081 1.00 87.06 84 ILE A O 1
ATOM 655 N N . PHE A 1 85 ? -13.959 -3.333 21.937 1.00 88.75 85 PHE A N 1
ATOM 656 C CA . PHE A 1 85 ? -12.881 -3.556 20.970 1.00 88.75 85 PHE A CA 1
ATOM 657 C C . PHE A 1 85 ? -12.994 -2.690 19.708 1.00 88.75 85 PHE A C 1
ATOM 659 O O . PHE A 1 85 ? -12.059 -2.676 18.910 1.00 88.75 85 PHE A O 1
ATOM 666 N N . TYR A 1 86 ? -14.095 -1.951 19.531 1.00 86.50 86 TYR A N 1
ATOM 667 C CA . TYR A 1 86 ? -14.355 -1.153 18.332 1.00 86.50 86 TYR A CA 1
ATOM 668 C C . TYR A 1 86 ? -13.287 -0.072 18.124 1.00 86.50 86 TYR A C 1
ATOM 670 O O . TYR A 1 86 ? -12.564 -0.081 17.128 1.00 86.50 86 TYR A O 1
ATOM 678 N N . ALA A 1 87 ? -13.115 0.819 19.103 1.00 89.06 87 ALA A N 1
ATOM 679 C CA . ALA A 1 87 ? -12.148 1.909 19.005 1.00 89.06 87 ALA A CA 1
ATOM 680 C C . ALA A 1 87 ? -10.679 1.428 18.949 1.00 89.06 87 ALA A C 1
ATOM 682 O O . ALA A 1 87 ? -9.941 1.929 18.098 1.00 89.06 87 ALA A O 1
ATOM 683 N N . PRO A 1 88 ? -10.233 0.446 19.763 1.00 91.44 88 PRO A N 1
ATOM 684 C CA . PRO A 1 88 ? -8.875 -0.087 19.656 1.00 91.44 88 PRO A CA 1
ATOM 685 C C . PRO A 1 88 ? -8.555 -0.719 18.295 1.00 91.44 88 PRO A C 1
ATOM 687 O O . PRO A 1 88 ? -7.467 -0.491 17.768 1.00 91.44 88 PRO A O 1
ATOM 690 N N . LEU A 1 89 ? -9.485 -1.480 17.701 1.00 90.50 89 LEU A N 1
ATOM 691 C CA . LEU A 1 89 ? -9.258 -2.126 16.404 1.00 90.50 89 LEU A CA 1
ATOM 692 C C . LEU A 1 89 ? -9.140 -1.094 15.276 1.00 90.50 89 LEU A C 1
ATOM 694 O O . LEU A 1 89 ? -8.202 -1.141 14.482 1.00 90.50 89 LEU A O 1
ATOM 698 N N . LEU A 1 90 ? -10.060 -0.130 15.233 1.00 91.00 90 LEU A N 1
ATOM 699 C CA . LEU A 1 90 ? -10.040 0.947 14.240 1.00 91.00 90 LEU A CA 1
ATOM 700 C C . LEU A 1 90 ? -8.789 1.818 14.396 1.00 91.00 90 LEU A C 1
ATOM 702 O O . LEU A 1 90 ? -8.130 2.158 13.412 1.00 91.00 90 LEU A O 1
ATOM 706 N N . GLY A 1 91 ? -8.420 2.127 15.642 1.00 90.75 91 GLY A N 1
ATOM 707 C CA . GLY A 1 91 ? -7.200 2.854 15.971 1.00 90.75 91 GLY A CA 1
ATOM 708 C C . GLY A 1 91 ? -5.941 2.129 15.502 1.00 90.75 91 GLY A C 1
ATOM 709 O O . GLY A 1 91 ? -5.051 2.768 14.946 1.00 90.75 91 GLY A O 1
ATOM 710 N N . PHE A 1 92 ? -5.877 0.802 15.643 1.00 93.81 92 PHE A N 1
ATOM 711 C CA . PHE A 1 92 ? -4.760 0.001 15.142 1.00 93.81 92 PHE A CA 1
ATOM 712 C C . PHE A 1 92 ? -4.595 0.144 13.626 1.00 93.81 92 PHE A C 1
ATOM 714 O O . PHE A 1 92 ? -3.496 0.449 13.157 1.00 93.81 92 PHE A O 1
ATOM 721 N N . PHE A 1 93 ? -5.675 -0.016 12.859 1.00 93.88 93 PHE A N 1
ATOM 722 C CA . PHE A 1 93 ? -5.627 0.112 11.401 1.00 93.88 93 PHE A CA 1
ATOM 723 C C . PHE A 1 93 ? -5.319 1.537 10.945 1.00 93.88 93 PHE A C 1
ATOM 725 O O . PHE A 1 93 ? -4.546 1.718 10.009 1.00 93.88 93 PHE A O 1
ATOM 732 N N . ALA A 1 94 ? -5.859 2.557 11.611 1.00 93.25 94 ALA A N 1
ATOM 733 C CA . ALA A 1 94 ? -5.551 3.945 11.284 1.00 93.25 94 ALA A CA 1
ATOM 734 C C . ALA A 1 94 ? -4.079 4.288 11.583 1.00 93.25 94 ALA A C 1
ATOM 736 O O . ALA A 1 94 ? -3.380 4.845 10.737 1.00 93.25 94 ALA A O 1
ATOM 737 N N . PHE A 1 95 ? -3.591 3.915 12.770 1.00 95.31 95 PHE A N 1
ATOM 738 C CA . PHE A 1 95 ? -2.253 4.273 13.238 1.00 95.31 95 PHE A CA 1
ATOM 739 C C . PHE A 1 95 ? -1.146 3.503 12.517 1.00 95.31 95 PHE A C 1
ATOM 741 O O . PHE A 1 95 ? -0.123 4.080 12.161 1.00 95.31 95 PHE A O 1
ATOM 748 N N . THR A 1 96 ? -1.342 2.205 12.277 1.00 95.81 96 THR A N 1
ATOM 749 C CA . THR A 1 96 ? -0.340 1.370 11.597 1.00 95.81 96 THR A CA 1
ATOM 750 C C . THR A 1 96 ? -0.520 1.366 10.081 1.00 95.81 96 THR A C 1
ATOM 752 O O . THR A 1 96 ? 0.464 1.277 9.347 1.00 95.81 96 THR A O 1
ATOM 755 N N . GLY A 1 97 ? -1.750 1.509 9.584 1.00 94.25 97 GLY A N 1
ATOM 756 C CA . GLY A 1 97 ? -2.056 1.371 8.164 1.00 94.25 97 GLY A CA 1
ATOM 757 C C . GLY A 1 97 ? -1.626 2.564 7.313 1.00 94.25 97 GLY A C 1
ATOM 758 O O . GLY A 1 97 ? -1.117 2.357 6.214 1.00 94.25 97 GLY A O 1
ATOM 759 N N . ILE A 1 98 ? -1.729 3.804 7.804 1.00 95.00 98 ILE A N 1
ATOM 760 C CA . ILE A 1 98 ? -1.230 4.984 7.068 1.00 95.00 98 ILE A CA 1
ATOM 761 C C . ILE A 1 98 ? 0.290 4.904 6.822 1.00 95.00 98 ILE A C 1
ATOM 763 O O . ILE A 1 98 ? 0.697 4.946 5.659 1.00 95.00 98 ILE A O 1
ATOM 767 N N . PRO A 1 99 ? 1.155 4.742 7.844 1.00 96.62 99 PRO A N 1
ATOM 768 C CA . PRO A 1 99 ? 2.594 4.659 7.603 1.00 96.62 99 PRO A CA 1
ATOM 769 C C . PRO A 1 99 ? 2.977 3.406 6.803 1.00 96.62 99 PRO A C 1
ATOM 771 O O . PRO A 1 99 ? 3.828 3.488 5.919 1.00 96.62 99 PRO A O 1
ATOM 774 N N . THR A 1 100 ? 2.323 2.263 7.048 1.00 96.81 100 THR A N 1
ATOM 775 C CA . THR A 1 100 ? 2.599 1.017 6.310 1.00 96.81 100 THR A CA 1
ATOM 776 C C . THR A 1 100 ? 2.226 1.136 4.835 1.00 96.81 100 THR A C 1
ATOM 778 O O . THR A 1 100 ? 3.012 0.752 3.974 1.00 96.81 100 THR A O 1
ATOM 781 N N . SER A 1 101 ? 1.060 1.703 4.513 1.00 96.75 101 SER A N 1
ATOM 782 C CA . SER A 1 101 ? 0.641 1.893 3.120 1.00 96.75 101 SER A CA 1
ATOM 783 C C . SER A 1 101 ? 1.566 2.853 2.373 1.00 96.75 101 SER A C 1
ATOM 785 O O . SER A 1 101 ? 1.984 2.531 1.260 1.00 96.75 101 SER A O 1
ATOM 787 N N . ALA A 1 102 ? 1.973 3.964 2.993 1.00 96.81 102 ALA A N 1
ATOM 788 C CA . ALA A 1 102 ? 2.945 4.886 2.408 1.00 96.81 102 ALA A CA 1
ATOM 789 C C . ALA A 1 102 ? 4.301 4.206 2.149 1.00 96.81 102 ALA A C 1
ATOM 791 O O . ALA A 1 102 ? 4.869 4.336 1.063 1.00 96.81 102 ALA A O 1
ATOM 792 N N . PHE A 1 103 ? 4.795 3.425 3.114 1.00 96.75 103 PHE A N 1
ATOM 793 C CA . PHE A 1 103 ? 6.033 2.661 2.968 1.00 96.75 103 PHE A CA 1
ATOM 794 C C . PHE A 1 103 ? 5.955 1.636 1.826 1.00 96.75 103 PHE A C 1
ATOM 796 O O . PHE A 1 103 ? 6.859 1.562 0.992 1.00 96.75 103 PHE A O 1
ATOM 803 N N . LEU A 1 104 ? 4.866 0.864 1.760 1.00 96.88 104 LEU A N 1
ATOM 804 C CA . LEU A 1 104 ? 4.648 -0.140 0.717 1.00 96.88 104 LEU A CA 1
ATOM 805 C C . LEU A 1 104 ? 4.498 0.495 -0.669 1.00 96.88 104 LEU A C 1
ATOM 807 O O . LEU A 1 104 ? 5.049 -0.021 -1.638 1.00 96.88 104 LEU A O 1
ATOM 811 N N . TRP A 1 105 ? 3.822 1.641 -0.766 1.00 97.06 105 TRP A N 1
ATOM 812 C CA . TRP A 1 105 ? 3.726 2.397 -2.012 1.00 97.06 105 TRP A CA 1
ATOM 813 C C . TRP A 1 105 ? 5.113 2.847 -2.480 1.00 97.06 105 TRP A C 1
ATOM 815 O O . TRP A 1 105 ? 5.496 2.585 -3.618 1.00 97.06 105 TRP A O 1
ATOM 825 N N . PHE A 1 106 ? 5.921 3.422 -1.590 1.00 96.69 106 PHE A N 1
ATOM 826 C CA . PHE A 1 106 ? 7.281 3.842 -1.928 1.00 96.69 106 PHE A CA 1
ATOM 827 C C . PHE A 1 106 ? 8.167 2.666 -2.369 1.00 96.69 106 PHE A C 1
ATOM 829 O O . PHE A 1 106 ? 8.969 2.786 -3.298 1.00 96.69 106 PHE A O 1
ATOM 836 N N . LYS A 1 107 ? 8.012 1.500 -1.734 1.00 95.12 107 LYS A N 1
ATOM 837 C CA . LYS A 1 107 ? 8.664 0.257 -2.166 1.00 95.12 107 LYS A CA 1
ATOM 838 C C . LYS A 1 107 ? 8.194 -0.190 -3.549 1.00 95.12 107 LYS A C 1
ATOM 840 O O . LYS A 1 107 ? 9.040 -0.546 -4.361 1.00 95.12 107 LYS A O 1
ATOM 845 N N . SER A 1 108 ? 6.894 -0.116 -3.837 1.00 94.44 108 SER A N 1
ATOM 846 C CA . SER A 1 108 ? 6.368 -0.458 -5.164 1.00 94.44 108 SER A CA 1
ATOM 847 C C . SER A 1 108 ? 6.907 0.457 -6.260 1.00 94.44 108 SER A C 1
ATOM 849 O O . SER A 1 108 ? 7.288 -0.034 -7.312 1.00 94.44 108 SER A O 1
ATOM 851 N N . VAL A 1 109 ? 7.021 1.765 -6.006 1.00 95.25 109 VAL A N 1
ATOM 852 C CA . VAL A 1 109 ? 7.550 2.717 -6.994 1.00 95.25 109 VAL A CA 1
ATOM 853 C C . VAL A 1 109 ? 9.019 2.422 -7.293 1.00 95.25 109 VAL A C 1
ATOM 855 O O . VAL A 1 109 ? 9.419 2.405 -8.451 1.00 95.25 109 VAL A O 1
ATOM 858 N N . GLN A 1 110 ? 9.824 2.126 -6.269 1.00 94.19 110 GLN A N 1
ATOM 859 C CA . GLN A 1 110 ? 11.226 1.749 -6.473 1.00 94.19 110 GLN A CA 1
ATOM 860 C C . GLN A 1 110 ? 11.375 0.433 -7.239 1.00 94.19 110 GLN A C 1
ATOM 862 O O . GLN A 1 110 ? 12.217 0.352 -8.127 1.00 94.19 110 GLN A O 1
ATOM 867 N N . ALA A 1 111 ? 10.571 -0.580 -6.904 1.00 92.25 111 ALA A N 1
ATOM 868 C 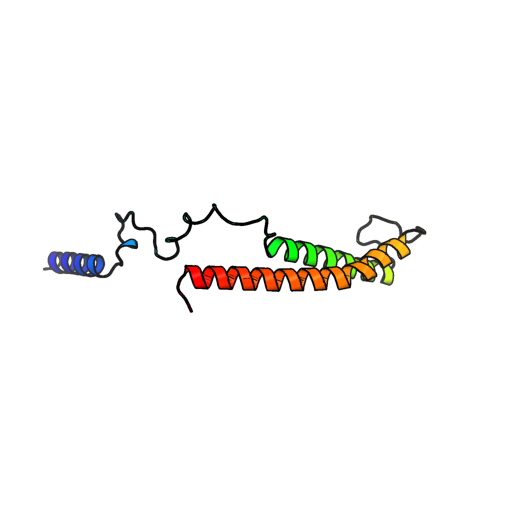CA . ALA A 1 111 ? 10.581 -1.852 -7.619 1.00 92.25 111 ALA A CA 1
ATOM 869 C C . ALA A 1 111 ? 10.176 -1.661 -9.089 1.00 92.25 111 ALA A C 1
ATOM 871 O O . ALA A 1 111 ? 10.877 -2.135 -9.973 1.00 92.25 111 ALA A O 1
ATOM 872 N N . ALA A 1 112 ? 9.125 -0.879 -9.355 1.00 91.88 112 ALA A N 1
ATOM 873 C CA . ALA A 1 112 ? 8.677 -0.580 -10.712 1.00 91.88 112 ALA A CA 1
ATOM 874 C C . ALA A 1 112 ? 9.744 0.166 -11.529 1.00 91.88 112 ALA A C 1
ATOM 876 O O . ALA A 1 112 ? 9.999 -0.194 -12.673 1.00 91.88 112 ALA A O 1
ATOM 877 N N . ASN A 1 113 ? 10.405 1.167 -10.938 1.00 92.19 113 ASN A N 1
ATOM 878 C CA . ASN A 1 113 ? 11.479 1.897 -11.615 1.00 92.19 113 ASN A CA 1
ATOM 879 C C . ASN A 1 113 ? 12.679 0.989 -11.912 1.00 92.19 113 ASN A C 1
ATOM 881 O O . ASN A 1 113 ? 13.238 1.058 -13.000 1.00 92.19 113 ASN A O 1
ATOM 885 N N . LYS A 1 114 ? 13.051 0.109 -10.975 1.00 89.75 114 LYS A N 1
ATOM 886 C CA . LYS A 1 114 ? 14.129 -0.863 -11.184 1.00 89.75 114 LYS A CA 1
ATOM 887 C C . LYS A 1 114 ? 13.789 -1.845 -12.311 1.00 89.75 114 LYS A C 1
ATOM 889 O O . LYS A 1 114 ? 14.626 -2.081 -13.174 1.00 89.75 114 LYS A O 1
ATOM 894 N N . GLU A 1 115 ? 12.574 -2.394 -12.315 1.00 86.31 115 GLU A N 1
ATOM 895 C CA . GLU A 1 115 ? 12.105 -3.297 -13.374 1.00 86.31 115 GLU A CA 1
ATOM 896 C C . GLU A 1 115 ? 12.089 -2.596 -14.744 1.00 86.31 115 GLU A C 1
ATOM 898 O O . GLU A 1 115 ? 12.487 -3.198 -15.739 1.00 86.31 115 GLU A O 1
ATOM 903 N N . ALA A 1 116 ? 11.698 -1.318 -14.797 1.00 86.12 116 ALA A N 1
ATOM 904 C CA . ALA A 1 116 ? 11.736 -0.514 -16.018 1.00 86.12 116 ALA A CA 1
ATOM 905 C C . ALA A 1 116 ? 13.174 -0.270 -16.511 1.00 86.12 116 ALA A C 1
ATOM 907 O O . ALA A 1 116 ? 13.459 -0.497 -17.679 1.00 86.12 116 ALA A O 1
ATOM 908 N N . GLU A 1 117 ? 14.106 0.098 -15.626 1.00 86.75 117 GLU A N 1
ATOM 909 C CA . GLU A 1 117 ? 15.524 0.260 -15.985 1.00 86.75 117 GLU A CA 1
ATOM 910 C C . GLU A 1 117 ? 16.163 -1.050 -16.478 1.00 86.75 117 GLU A C 1
ATOM 912 O O . GLU A 1 117 ? 17.051 -1.039 -17.332 1.00 86.75 117 GLU A O 1
ATOM 917 N N . GLU A 1 118 ? 15.757 -2.194 -15.922 1.00 85.06 118 GLU A N 1
ATOM 918 C CA . GLU A 1 118 ? 16.204 -3.508 -16.391 1.00 85.06 118 GLU A CA 1
ATOM 919 C C . GLU A 1 118 ? 15.629 -3.850 -17.769 1.00 85.06 118 GLU A C 1
ATOM 921 O O . GLU A 1 118 ? 16.339 -4.447 -18.579 1.00 85.06 118 GLU A O 1
ATOM 926 N N . GLN A 1 119 ? 14.385 -3.458 -18.053 1.00 81.31 119 GLN A N 1
ATOM 927 C CA . GLN A 1 119 ? 13.768 -3.613 -19.372 1.00 81.31 119 GLN A CA 1
ATOM 928 C C . GLN A 1 119 ? 14.414 -2.691 -20.411 1.00 81.31 119 GLN A C 1
ATOM 930 O O . GLN A 1 119 ? 14.851 -3.187 -21.443 1.00 81.31 119 GLN A O 1
ATOM 935 N N . ASP A 1 120 ? 14.619 -1.408 -20.107 1.00 79.56 120 ASP A N 1
ATOM 936 C CA . ASP A 1 120 ? 15.279 -0.460 -21.018 1.00 79.56 120 ASP A CA 1
ATOM 937 C C . ASP A 1 120 ? 16.688 -0.940 -21.416 1.00 79.56 120 ASP A C 1
ATOM 939 O O . ASP A 1 120 ? 17.062 -0.909 -22.592 1.00 79.56 120 ASP A O 1
ATOM 943 N N . LYS A 1 121 ? 17.453 -1.487 -20.456 1.00 82.75 121 LYS A N 1
ATOM 944 C CA . LYS A 1 121 ? 18.769 -2.098 -20.722 1.00 82.75 121 LYS A CA 1
ATOM 945 C C . LYS A 1 121 ? 18.688 -3.328 -21.625 1.00 82.75 121 LYS A C 1
ATOM 947 O O . LYS A 1 121 ? 19.596 -3.536 -22.429 1.00 82.75 121 LYS A O 1
ATOM 952 N N . ARG A 1 122 ? 17.653 -4.162 -21.471 1.00 75.00 122 ARG A N 1
ATOM 953 C CA . ARG A 1 122 ? 17.418 -5.340 -22.330 1.00 75.00 122 ARG A CA 1
ATOM 954 C C . ARG A 1 122 ? 17.025 -4.918 -23.742 1.00 75.00 122 ARG A C 1
ATOM 956 O O . ARG A 1 122 ? 17.506 -5.517 -24.701 1.00 75.00 122 ARG A O 1
ATOM 963 N N . ASP A 1 123 ? 16.239 -3.856 -23.849 1.00 71.25 123 ASP A N 1
ATOM 964 C CA . ASP A 1 123 ? 15.768 -3.291 -25.111 1.00 71.25 123 ASP A CA 1
ATOM 965 C C . ASP A 1 123 ? 16.843 -2.436 -25.813 1.00 71.25 123 ASP A C 1
ATOM 967 O O . ASP A 1 123 ? 16.680 -2.034 -26.965 1.00 71.25 123 ASP A O 1
ATOM 971 N N . GLY A 1 124 ? 17.987 -2.205 -25.155 1.00 70.69 124 GLY A N 1
ATOM 972 C CA . GLY A 1 124 ? 19.146 -1.514 -25.723 1.00 70.69 124 GLY A CA 1
ATOM 973 C C . GLY A 1 124 ? 19.022 0.010 -25.738 1.00 70.69 124 GLY A C 1
ATOM 974 O O . GLY A 1 124 ? 19.802 0.674 -26.425 1.00 70.69 124 GLY A O 1
ATOM 975 N N . TYR A 1 125 ? 18.071 0.566 -24.985 1.00 60.66 125 TYR A N 1
ATOM 976 C CA . TYR A 1 125 ? 17.963 1.999 -24.745 1.00 60.66 125 TYR A CA 1
ATOM 977 C C . TYR A 1 125 ? 18.887 2.383 -23.569 1.00 60.66 125 TYR A C 1
ATOM 979 O O . TYR A 1 125 ? 18.837 1.779 -22.498 1.00 60.66 125 TYR A O 1
ATOM 987 N N . LEU A 1 126 ? 19.787 3.349 -23.803 1.00 57.50 126 LEU A N 1
ATOM 988 C CA . LEU A 1 126 ? 20.642 3.999 -22.794 1.00 57.50 126 LEU A CA 1
ATOM 989 C C . LEU A 1 126 ? 20.113 5.397 -22.476 1.00 57.50 126 LEU A C 1
ATOM 991 O O . LEU A 1 126 ? 19.771 6.114 -23.447 1.00 57.50 126 LEU A O 1
#

Foldseek 3Di:
DVVVVVVVVVVVVQVPDDQCRDPPHPDPPLVCVPVPPDPDDDDPDDALVVLLVLLVVLLCLQVLLVVCVVVQPPPVPPDHSPDPCSNVVSCCSNVVSVVSSVVSNVVSVVNVVVVVVVVCVVSVHD

Solvent-accessible surface area (backbone atoms only — not comparable to full-atom values): 7264 Å² total; per-residue (Å²): 118,70,68,60,56,54,53,51,53,52,52,56,49,65,72,67,50,54,75,42,71,40,99,87,41,88,48,63,44,81,95,55,64,58,85,85,74,81,91,83,86,74,75,98,71,83,58,28,66,58,33,37,49,54,12,51,54,33,36,50,49,10,53,50,24,50,51,27,63,74,65,66,45,58,82,84,64,85,56,57,75,88,40,89,60,37,64,60,53,28,48,48,34,35,66,52,17,48,62,49,17,54,52,26,36,56,50,14,54,52,41,45,51,50,53,48,55,55,46,36,55,72,73,68,56,129

pLDDT: mean 79.57, std 15.12, range [50.28, 97.5]